Protein AF-A0A1F7YV46-F1 (afdb_monomer_lite)

Secondary structure (DSSP, 8-state):
-HHHHHHHHS------HHHHHHHHHHHHHHHHHHHHHHHHHSS--HHHHHHHHHHHHHHHHHH--

Organism: NCBI:txid1802500

InterPro domains:
  IPR004837 Sodium/calcium exchanger membrane region [PF01699] (2-62)
  IPR044880 NCX, central ion-binding domain superfamily [G3DSA:1.20.1420.30] (1-64)

Structure (mmCIF, N/CA/C/O backbone):
data_AF-A0A1F7YV46-F1
#
_entry.id   AF-A0A1F7YV46-F1
#
loop_
_atom_site.group_PDB
_atom_site.id
_atom_site.type_symbol
_atom_site.label_atom_id
_atom_site.label_alt_id
_atom_site.label_comp_id
_atom_site.label_asym_id
_atom_site.label_entity_id
_atom_site.label_seq_id
_atom_site.pdbx_PDB_ins_code
_atom_site.Cartn_x
_atom_site.Cartn_y
_atom_site.Cartn_z
_atom_site.occupancy
_atom_site.B_iso_or_equiv
_atom_site.auth_seq_id
_atom_site.auth_comp_id
_atom_site.auth_asym_id
_atom_site.auth_atom_id
_atom_site.pdbx_PDB_model_num
ATOM 1 N N . MET A 1 1 ? 4.258 -15.941 3.304 1.00 73.50 1 MET A N 1
ATOM 2 C CA . MET A 1 1 ? 4.804 -17.278 2.964 1.00 73.50 1 MET A CA 1
ATOM 3 C C . MET A 1 1 ? 4.679 -17.603 1.476 1.00 73.50 1 MET A C 1
ATOM 5 O O . MET A 1 1 ? 5.647 -18.082 0.906 1.00 73.50 1 MET A O 1
ATOM 9 N N . VAL A 1 2 ? 3.551 -17.274 0.832 1.00 88.62 2 VAL A N 1
ATOM 10 C CA . VAL A 1 2 ? 3.317 -17.498 -0.613 1.00 88.62 2 VAL A CA 1
ATOM 11 C C . VAL A 1 2 ? 4.440 -16.942 -1.505 1.00 88.62 2 VAL A C 1
ATOM 13 O O . VAL A 1 2 ? 4.985 -17.680 -2.317 1.00 88.62 2 VAL A O 1
ATOM 16 N N . VAL A 1 3 ? 4.855 -15.685 -1.298 1.00 86.81 3 VAL A N 1
ATOM 17 C CA . VAL A 1 3 ? 5.913 -15.030 -2.101 1.00 86.81 3 VAL A CA 1
ATOM 18 C C . VAL A 1 3 ? 7.263 -15.755 -2.007 1.00 86.8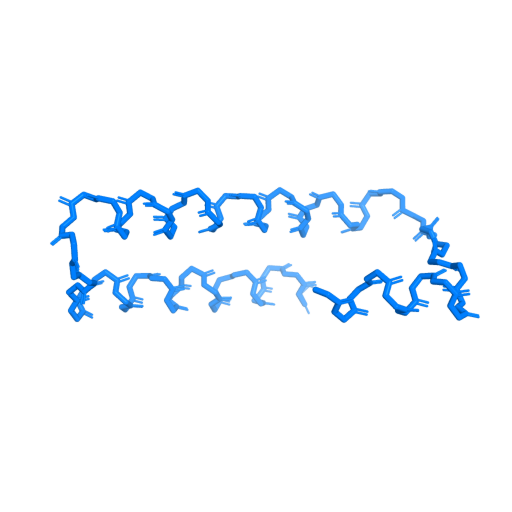1 3 VAL A C 1
ATOM 20 O O . VAL A 1 3 ? 7.961 -15.886 -3.006 1.00 86.81 3 VAL A O 1
ATOM 23 N N . GLY A 1 4 ? 7.618 -16.272 -0.825 1.00 87.81 4 GLY A N 1
ATOM 24 C CA . GLY A 1 4 ? 8.884 -16.984 -0.622 1.00 87.81 4 GLY A CA 1
ATOM 25 C C . GLY A 1 4 ? 8.926 -18.318 -1.364 1.00 87.81 4 GLY A C 1
ATOM 26 O O . GLY A 1 4 ? 9.911 -18.621 -2.025 1.00 87.81 4 GLY A O 1
ATOM 27 N N . ILE A 1 5 ? 7.825 -19.074 -1.323 1.00 93.50 5 ILE A N 1
ATOM 28 C CA . ILE A 1 5 ? 7.706 -20.334 -2.070 1.00 93.50 5 ILE A CA 1
ATOM 29 C C . ILE A 1 5 ? 7.741 -20.057 -3.579 1.00 93.50 5 ILE A C 1
ATOM 31 O O . ILE A 1 5 ? 8.465 -20.733 -4.307 1.00 93.50 5 ILE A O 1
ATOM 35 N N . ALA A 1 6 ? 7.028 -19.026 -4.045 1.00 91.25 6 ALA A N 1
ATOM 36 C CA . ALA A 1 6 ? 7.033 -18.633 -5.453 1.00 91.25 6 ALA A CA 1
ATOM 37 C C . ALA A 1 6 ? 8.447 -18.282 -5.953 1.00 91.25 6 ALA A C 1
ATOM 39 O O . ALA A 1 6 ? 8.847 -18.751 -7.015 1.00 91.25 6 ALA A O 1
ATOM 40 N N . ALA A 1 7 ? 9.231 -17.543 -5.158 1.00 89.06 7 ALA A N 1
ATOM 41 C CA . ALA A 1 7 ? 10.600 -17.160 -5.503 1.00 89.06 7 ALA A CA 1
ATOM 42 C C . ALA A 1 7 ? 11.582 -18.346 -5.577 1.00 89.06 7 ALA A C 1
ATOM 44 O O . ALA A 1 7 ? 12.555 -18.278 -6.328 1.00 89.06 7 ALA A O 1
ATOM 45 N N . MET A 1 8 ? 11.337 -19.425 -4.820 1.00 92.50 8 MET A N 1
ATOM 46 C CA . MET A 1 8 ? 12.142 -20.654 -4.883 1.00 92.50 8 MET A CA 1
ATOM 47 C C . MET A 1 8 ? 11.840 -21.482 -6.136 1.00 92.50 8 MET A C 1
ATOM 49 O O . MET A 1 8 ? 12.748 -22.094 -6.691 1.00 92.50 8 MET A O 1
ATOM 53 N N . VAL A 1 9 ? 10.576 -21.506 -6.575 1.00 94.44 9 VAL A N 1
ATOM 54 C CA . VAL A 1 9 ? 10.150 -22.234 -7.782 1.00 94.44 9 VAL A CA 1
ATOM 55 C C . VAL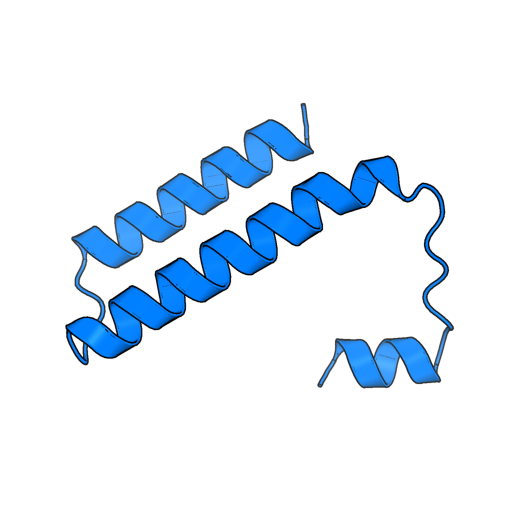 A 1 9 ? 10.575 -21.488 -9.046 1.00 94.44 9 VAL A C 1
ATOM 57 O O . VAL A 1 9 ? 11.094 -22.096 -9.980 1.00 94.44 9 VAL A O 1
ATOM 60 N N . GLN A 1 10 ? 10.381 -20.168 -9.078 1.00 91.56 10 GLN A N 1
ATOM 61 C CA . GLN A 1 10 ? 10.758 -19.321 -10.202 1.00 91.56 10 GLN A CA 1
ATOM 62 C C . GLN A 1 10 ? 11.357 -18.005 -9.684 1.00 91.56 10 GLN A C 1
ATOM 64 O O . GLN A 1 10 ? 10.643 -17.216 -9.060 1.00 91.56 10 GLN A O 1
ATOM 69 N N . PRO A 1 11 ? 12.645 -17.720 -9.969 1.00 87.75 11 PRO A N 1
ATOM 70 C CA . PRO A 1 11 ? 13.272 -16.478 -9.541 1.00 87.75 11 PRO A CA 1
ATOM 71 C C . PRO A 1 11 ? 12.507 -15.268 -10.079 1.00 87.75 11 PRO A C 1
ATOM 73 O O . PRO A 1 11 ? 12.375 -15.095 -11.295 1.00 87.75 11 PRO A O 1
ATOM 76 N N . ILE A 1 12 ? 12.021 -14.427 -9.165 1.00 83.38 12 ILE A N 1
ATOM 77 C CA . ILE A 1 12 ? 11.312 -13.190 -9.491 1.00 83.38 12 ILE A CA 1
ATOM 78 C C . ILE A 1 12 ? 12.333 -12.223 -10.095 1.00 83.38 12 ILE A C 1
ATOM 80 O O . ILE A 1 12 ? 13.196 -11.693 -9.396 1.00 83.38 12 ILE A O 1
ATOM 84 N N . ARG A 1 13 ? 12.269 -12.022 -11.413 1.00 82.12 13 ARG A N 1
ATOM 85 C CA . ARG A 1 13 ? 13.122 -11.062 -12.122 1.00 82.12 13 ARG A CA 1
ATOM 86 C C . ARG A 1 13 ? 12.403 -9.722 -12.182 1.00 82.12 13 ARG A C 1
ATOM 88 O O . ARG A 1 13 ? 11.372 -9.618 -12.838 1.00 82.12 13 ARG A O 1
ATOM 95 N N . MET A 1 14 ? 12.966 -8.704 -11.542 1.00 72.50 14 MET A N 1
ATOM 96 C CA . MET A 1 14 ? 12.480 -7.332 -11.670 1.00 72.50 14 MET A CA 1
ATOM 97 C C . MET A 1 14 ? 12.939 -6.787 -13.027 1.00 72.50 14 MET A C 1
ATOM 99 O O . MET A 1 14 ? 14.132 -6.597 -13.257 1.00 72.50 14 MET A O 1
ATOM 103 N N . ARG A 1 15 ? 12.010 -6.613 -13.970 1.00 66.88 15 ARG A N 1
ATOM 104 C CA . ARG A 1 15 ? 12.247 -5.860 -15.207 1.00 66.88 15 ARG A CA 1
ATOM 105 C C . ARG A 1 15 ? 11.634 -4.482 -14.991 1.00 66.88 15 ARG A C 1
ATOM 107 O O . ARG A 1 15 ? 10.432 -4.425 -14.803 1.00 66.88 15 ARG A O 1
ATOM 114 N N . VAL A 1 16 ? 12.458 -3.432 -15.042 1.00 63.78 16 VAL A N 1
ATOM 115 C CA . VAL A 1 16 ? 12.100 -2.011 -14.834 1.00 63.78 16 VAL A CA 1
ATOM 116 C C . VAL A 1 16 ? 11.942 -1.630 -13.355 1.00 63.78 16 VAL A C 1
ATOM 118 O O . VAL A 1 16 ? 10.902 -1.835 -12.749 1.00 63.78 16 VAL A O 1
ATOM 121 N N . GLU A 1 17 ? 12.982 -1.039 -12.760 1.00 62.22 17 GLU A N 1
ATOM 122 C CA . GLU A 1 17 ? 12.953 -0.589 -11.355 1.00 62.22 17 GLU A CA 1
ATOM 123 C C . GLU A 1 17 ? 11.967 0.567 -11.109 1.00 62.22 17 GLU A C 1
ATOM 125 O O . GLU A 1 17 ? 11.466 0.714 -9.998 1.00 62.22 17 GLU A O 1
ATOM 130 N N . SER A 1 18 ? 11.651 1.368 -12.134 1.00 65.44 18 SER A N 1
ATOM 131 C CA . SER A 1 18 ? 10.790 2.547 -11.984 1.00 65.44 18 SER A CA 1
ATOM 132 C C . SER A 1 18 ? 9.305 2.218 -11.828 1.00 65.44 18 SER A C 1
ATOM 134 O O . SER A 1 18 ? 8.624 2.917 -11.087 1.00 65.44 18 SER A O 1
ATOM 136 N N . GLU A 1 19 ? 8.803 1.168 -12.487 1.00 67.19 19 GLU A N 1
ATOM 137 C CA . GLU A 1 19 ? 7.376 0.799 -12.433 1.00 67.19 19 GLU A CA 1
ATOM 138 C C . GLU A 1 19 ? 6.994 0.252 -11.052 1.00 67.19 19 GLU A C 1
ATOM 140 O O . GLU A 1 19 ? 5.978 0.636 -10.487 1.00 67.19 19 GLU A O 1
ATOM 145 N N . TYR A 1 20 ? 7.857 -0.552 -10.428 1.00 73.31 20 TYR A N 1
ATOM 146 C CA . TYR A 1 20 ? 7.560 -1.141 -9.115 1.00 73.31 20 TYR A CA 1
ATOM 147 C C . TYR A 1 20 ? 7.878 -0.222 -7.931 1.00 73.31 20 TYR A C 1
ATOM 149 O O . TYR A 1 20 ? 7.535 -0.549 -6.792 1.00 73.31 20 TYR A O 1
ATOM 157 N N . PHE A 1 21 ? 8.540 0.915 -8.161 1.00 79.19 21 PHE A N 1
ATOM 158 C CA . PHE A 1 21 ? 8.944 1.817 -7.084 1.00 79.19 21 PHE A CA 1
ATOM 159 C C . PHE A 1 21 ? 7.734 2.466 -6.401 1.00 79.19 21 PHE A C 1
ATOM 161 O O . PHE A 1 2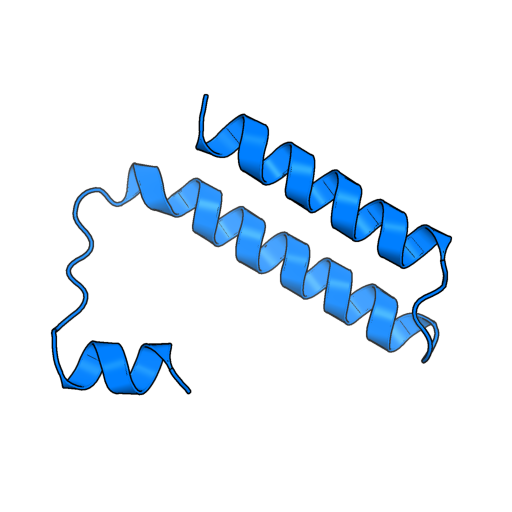1 ? 7.660 2.506 -5.170 1.00 79.19 21 PHE A O 1
ATOM 168 N N . VAL A 1 22 ? 6.757 2.917 -7.195 1.00 79.94 22 VAL A N 1
ATOM 169 C CA . VAL A 1 22 ? 5.516 3.527 -6.694 1.00 79.94 22 VAL A CA 1
ATOM 170 C C . VAL A 1 22 ? 4.689 2.495 -5.929 1.00 79.94 22 VAL A C 1
ATOM 172 O O . VAL A 1 22 ? 4.320 2.745 -4.779 1.00 79.94 22 VAL A O 1
ATOM 175 N N . ALA A 1 23 ? 4.494 1.305 -6.505 1.00 81.06 23 ALA A N 1
ATOM 176 C CA . ALA A 1 23 ? 3.807 0.195 -5.852 1.00 81.06 23 ALA A CA 1
ATOM 177 C C . ALA A 1 23 ? 4.478 -0.228 -4.535 1.00 81.06 23 ALA A C 1
ATOM 179 O O . ALA A 1 23 ? 3.800 -0.429 -3.524 1.00 81.06 23 ALA A O 1
ATOM 180 N N . GLY A 1 24 ? 5.812 -0.312 -4.509 1.00 85.69 24 GLY A N 1
ATOM 181 C CA . GLY A 1 24 ? 6.581 -0.640 -3.309 1.00 85.69 24 GLY A CA 1
ATOM 182 C C . GLY A 1 24 ? 6.425 0.402 -2.199 1.00 85.69 24 GLY A C 1
ATOM 183 O O . GLY A 1 24 ? 6.186 0.045 -1.042 1.00 85.69 24 GLY A O 1
ATOM 184 N N . LEU A 1 25 ? 6.497 1.692 -2.542 1.00 86.31 25 LEU A N 1
ATOM 185 C CA . LEU A 1 25 ? 6.287 2.787 -1.592 1.00 86.31 25 LEU A CA 1
ATOM 186 C C . LEU A 1 25 ? 4.861 2.805 -1.036 1.00 86.31 25 LEU A C 1
ATOM 188 O O . LEU A 1 25 ? 4.681 2.924 0.177 1.00 86.31 25 LEU A O 1
ATOM 192 N N . MET A 1 26 ? 3.855 2.639 -1.896 1.00 85.81 26 MET A N 1
ATOM 193 C CA . MET A 1 26 ? 2.452 2.540 -1.484 1.00 85.81 26 MET A CA 1
ATOM 194 C C . MET A 1 26 ? 2.217 1.340 -0.567 1.00 85.81 26 MET A C 1
ATOM 196 O O . MET A 1 26 ? 1.555 1.473 0.461 1.00 85.81 26 MET A O 1
ATOM 200 N N . PHE A 1 27 ? 2.812 0.186 -0.876 1.00 87.25 27 PHE A N 1
ATOM 201 C CA . PHE A 1 27 ? 2.711 -1.001 -0.031 1.00 87.25 27 PHE A CA 1
ATOM 202 C C . PHE A 1 27 ? 3.274 -0.759 1.375 1.00 87.25 27 PHE A C 1
ATOM 204 O O . PHE A 1 27 ? 2.624 -1.100 2.368 1.00 87.25 27 PHE A O 1
ATOM 211 N N . ILE A 1 28 ? 4.455 -0.139 1.478 1.00 90.88 28 ILE A N 1
ATOM 212 C CA . ILE A 1 28 ? 5.052 0.222 2.771 1.00 90.88 28 ILE A CA 1
ATOM 213 C C . ILE A 1 28 ? 4.154 1.221 3.506 1.00 90.88 28 ILE A C 1
ATOM 215 O O . ILE A 1 28 ? 3.849 1.015 4.680 1.00 90.88 28 ILE A O 1
ATOM 219 N N . PHE A 1 29 ? 3.686 2.264 2.820 1.00 89.62 29 PHE A N 1
ATOM 220 C CA . PHE A 1 29 ? 2.827 3.293 3.400 1.00 89.62 29 PHE A CA 1
ATOM 221 C C . PHE A 1 29 ? 1.531 2.708 3.978 1.00 89.62 29 PHE A C 1
ATOM 223 O O . PHE A 1 29 ? 1.220 2.930 5.149 1.00 89.62 29 PHE A O 1
ATOM 230 N N . VAL A 1 30 ? 0.811 1.898 3.196 1.00 87.94 30 VAL A N 1
ATOM 231 C CA . VAL A 1 30 ? -0.429 1.237 3.631 1.00 87.94 30 VAL A CA 1
ATOM 232 C C . VAL A 1 30 ? -0.162 0.264 4.777 1.00 87.94 30 VAL A C 1
ATOM 234 O O . VAL A 1 30 ? -0.947 0.208 5.719 1.00 87.94 30 VAL A O 1
ATOM 237 N N . SER A 1 31 ? 0.959 -0.461 4.747 1.00 88.50 31 SER A N 1
ATOM 238 C CA . SER A 1 31 ? 1.334 -1.385 5.824 1.00 88.50 31 SER A CA 1
ATOM 239 C C . SER A 1 31 ? 1.608 -0.655 7.140 1.00 88.50 31 SER A C 1
ATOM 241 O O . SER A 1 31 ? 1.153 -1.099 8.194 1.00 88.50 31 SER A O 1
ATOM 243 N N . VAL A 1 32 ? 2.305 0.485 7.092 1.00 90.06 32 VAL A N 1
ATOM 244 C CA . VAL A 1 32 ? 2.552 1.330 8.270 1.00 90.06 32 VAL A CA 1
ATOM 245 C C . VAL A 1 32 ? 1.248 1.933 8.784 1.00 90.06 32 VAL A C 1
ATOM 247 O O . VAL A 1 32 ? 1.009 1.909 9.988 1.00 90.06 32 VAL A O 1
ATOM 250 N N . LEU A 1 33 ? 0.379 2.415 7.893 1.00 86.75 33 LEU A N 1
ATOM 251 C CA . LEU A 1 33 ? -0.927 2.965 8.258 1.00 86.75 33 LEU A CA 1
ATOM 252 C C . LEU A 1 33 ? -1.816 1.904 8.925 1.00 86.75 33 LEU A C 1
ATOM 254 O O . LEU A 1 33 ? -2.414 2.147 9.973 1.00 86.75 33 LEU A O 1
ATOM 258 N N . PHE A 1 34 ? -1.852 0.702 8.348 1.00 86.31 34 PHE A N 1
ATOM 259 C CA . PHE A 1 34 ? -2.564 -0.442 8.903 1.00 86.31 34 PHE A CA 1
ATOM 260 C C . PHE A 1 34 ? -2.015 -0.829 10.277 1.00 86.31 34 PHE A C 1
ATOM 262 O O . PHE A 1 34 ? -2.785 -1.011 11.219 1.00 86.31 34 PHE A O 1
ATOM 269 N N . TRP A 1 35 ? -0.688 -0.916 10.414 1.00 87.19 35 TRP A N 1
ATOM 270 C CA . TRP A 1 35 ? -0.044 -1.212 11.690 1.00 87.19 35 TRP A CA 1
ATOM 271 C C . TRP A 1 35 ? -0.338 -0.137 12.739 1.00 87.19 35 TRP A C 1
ATOM 273 O O . TRP A 1 35 ? -0.663 -0.471 13.877 1.00 87.19 35 TRP A O 1
ATOM 283 N N . TYR A 1 36 ? -0.306 1.139 12.352 1.00 85.56 36 TYR A N 1
ATOM 284 C CA . TYR A 1 36 ? -0.632 2.262 13.223 1.00 85.56 36 TYR A CA 1
ATOM 285 C C . TYR A 1 36 ? -2.076 2.187 13.735 1.00 85.56 36 TYR A C 1
ATOM 287 O O . TYR A 1 36 ? -2.292 2.267 14.945 1.00 85.56 36 TYR A O 1
ATOM 295 N N . PHE A 1 37 ? -3.065 1.962 12.864 1.00 82.25 37 PHE A N 1
ATOM 296 C CA . PHE A 1 37 ? -4.462 1.791 13.285 1.00 82.25 37 PHE A CA 1
ATOM 297 C C . PHE A 1 37 ? -4.668 0.545 14.152 1.00 82.25 37 PHE A C 1
ATOM 299 O O . PHE A 1 37 ? -5.311 0.619 15.202 1.00 82.25 37 PHE A O 1
ATOM 306 N N . ALA A 1 38 ? -4.060 -0.584 13.776 1.00 79.69 38 ALA A N 1
ATOM 307 C CA . ALA A 1 38 ? -4.124 -1.814 14.559 1.00 79.69 38 ALA A CA 1
ATOM 308 C C . ALA A 1 38 ? -3.514 -1.641 15.964 1.00 79.69 38 ALA A C 1
ATOM 310 O O . ALA A 1 38 ? -4.057 -2.161 16.942 1.00 79.69 38 ALA A O 1
ATOM 311 N N . HIS A 1 39 ? -2.415 -0.889 16.082 1.00 78.69 39 HIS A N 1
ATOM 312 C CA . HIS A 1 39 ? -1.739 -0.637 17.354 1.00 78.69 39 HIS A CA 1
ATOM 313 C C . HIS A 1 39 ? -2.462 0.405 18.219 1.00 78.69 39 HIS A C 1
ATOM 315 O O . HIS A 1 39 ? -2.561 0.230 19.432 1.00 78.69 39 HIS A O 1
ATOM 321 N N . THR A 1 40 ? -3.006 1.462 17.608 1.00 72.38 40 THR A N 1
ATOM 322 C CA . THR A 1 40 ? -3.542 2.626 18.333 1.00 72.38 40 THR A CA 1
ATOM 323 C C . THR A 1 40 ? -4.854 2.314 19.052 1.00 72.38 40 THR A C 1
ATOM 325 O O . THR A 1 40 ? -5.073 2.814 20.154 1.00 72.38 40 THR A O 1
ATOM 3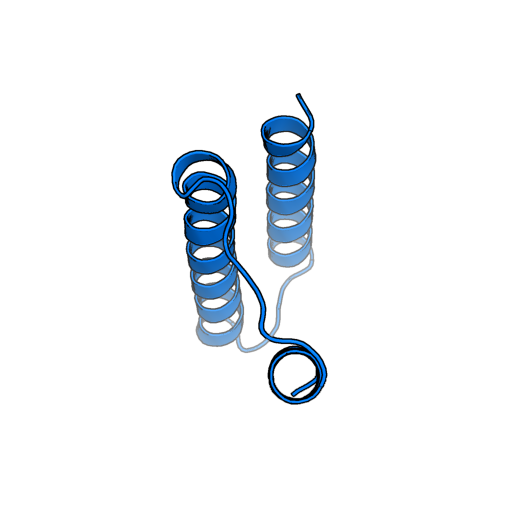28 N N . LYS A 1 41 ? -5.722 1.462 18.487 1.00 62.84 41 LYS A N 1
ATOM 329 C CA . LYS A 1 41 ? -7.055 1.210 19.067 1.00 62.84 41 LYS A CA 1
ATOM 330 C C . LYS A 1 41 ? -7.351 -0.220 19.499 1.00 62.84 41 LYS A C 1
ATOM 332 O O . LYS A 1 41 ? -8.433 -0.467 20.027 1.00 62.84 41 LYS A O 1
ATOM 337 N N . LYS A 1 42 ? -6.443 -1.185 19.296 1.00 66.50 42 LYS A N 1
ATOM 338 C CA . LYS A 1 42 ? -6.674 -2.643 19.490 1.00 66.50 42 LYS A CA 1
ATOM 339 C C . LYS A 1 42 ? -7.877 -3.227 18.714 1.00 66.50 42 LYS A C 1
ATOM 341 O O . LYS A 1 42 ? -8.047 -4.444 18.683 1.00 66.50 42 LYS A O 1
ATOM 346 N N . ARG A 1 43 ? -8.704 -2.388 18.086 1.00 71.75 43 ARG A N 1
ATOM 347 C CA . ARG A 1 43 ? -9.818 -2.686 17.190 1.00 71.75 43 ARG A CA 1
ATOM 348 C C . ARG A 1 43 ? -9.827 -1.641 16.086 1.00 71.75 43 ARG A C 1
ATOM 350 O O . ARG A 1 43 ? -9.751 -0.455 16.375 1.00 71.75 43 ARG A O 1
ATOM 357 N N . ILE A 1 44 ? -9.951 -2.110 14.852 1.00 74.94 44 ILE A N 1
ATOM 358 C CA . ILE A 1 44 ? -10.158 -1.251 13.689 1.00 74.94 44 ILE A CA 1
ATOM 359 C C . ILE A 1 44 ? -11.618 -0.796 13.716 1.00 74.94 44 ILE A C 1
ATOM 361 O O . ILE A 1 44 ? -12.531 -1.624 13.628 1.00 74.94 44 ILE A O 1
ATOM 365 N N . ASP A 1 45 ? -11.839 0.506 13.871 1.00 81.81 45 ASP A N 1
ATOM 366 C CA . ASP A 1 45 ? -13.172 1.103 13.787 1.00 81.81 45 ASP A CA 1
ATOM 36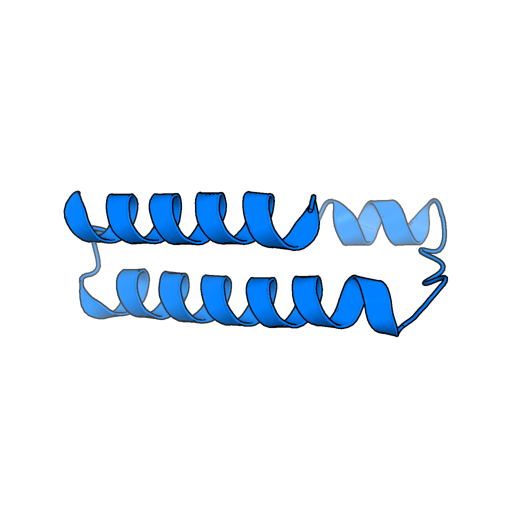7 C C . ASP A 1 45 ? -13.685 1.113 12.338 1.00 81.81 45 ASP A C 1
ATOM 369 O O . ASP A 1 45 ? -12.911 1.145 11.380 1.00 81.81 45 ASP A O 1
ATOM 373 N N . ARG A 1 46 ? -15.015 1.167 12.159 1.00 84.50 46 ARG A N 1
ATOM 374 C CA . ARG A 1 46 ? -15.660 1.218 10.825 1.00 84.50 46 ARG A CA 1
ATOM 375 C C . ARG A 1 46 ? -15.149 2.363 9.939 1.00 84.50 46 ARG A C 1
ATOM 377 O O . ARG A 1 46 ? -15.179 2.248 8.720 1.00 84.50 46 ARG A O 1
ATOM 384 N N . TRP A 1 47 ? -14.696 3.462 10.540 1.00 85.94 47 TRP A N 1
ATOM 385 C CA . TRP A 1 47 ? -14.137 4.608 9.819 1.00 85.94 47 TRP A CA 1
ATOM 386 C C . TRP A 1 47 ? -12.675 4.402 9.408 1.00 85.94 47 TRP A C 1
ATOM 388 O O . TRP A 1 47 ? -12.276 4.844 8.335 1.00 85.94 47 TRP A O 1
ATOM 398 N N . GLU A 1 48 ? -11.886 3.694 10.217 1.00 82.06 48 GLU A N 1
ATOM 399 C CA . GLU A 1 48 ? -10.485 3.373 9.909 1.00 82.06 48 GLU A CA 1
ATOM 400 C C . GLU A 1 48 ? -10.401 2.313 8.809 1.00 82.06 48 GLU A C 1
ATOM 402 O O . GLU A 1 48 ? -9.575 2.420 7.901 1.00 82.06 48 GLU A O 1
ATOM 407 N N . SER A 1 49 ? -11.310 1.331 8.831 1.00 85.25 49 SER A N 1
ATOM 408 C CA . SER A 1 49 ? -11.428 0.365 7.737 1.00 85.25 49 SER A CA 1
ATOM 409 C C . SER A 1 49 ? -11.866 1.036 6.436 1.00 85.25 49 SER A C 1
ATOM 411 O O . SER A 1 49 ? -11.314 0.727 5.384 1.00 85.25 49 SER A O 1
ATOM 413 N N . LEU A 1 50 ? -12.809 1.983 6.493 1.00 90.62 50 LEU A N 1
ATOM 414 C CA . LEU A 1 50 ? -13.250 2.725 5.312 1.00 90.62 50 LEU A CA 1
ATOM 415 C C . LEU A 1 50 ? -12.115 3.574 4.722 1.00 90.62 50 LEU A C 1
ATOM 417 O O . LEU A 1 50 ? -11.945 3.593 3.507 1.00 90.62 50 LEU A O 1
ATOM 421 N N . LEU A 1 51 ? -11.292 4.203 5.566 1.00 88.62 51 LEU A N 1
ATOM 422 C CA . LEU A 1 51 ? -10.114 4.952 5.124 1.00 88.62 51 LEU A CA 1
ATOM 423 C C . LEU A 1 51 ? -9.112 4.045 4.395 1.00 88.62 51 LEU A C 1
ATOM 425 O O . LEU A 1 51 ? -8.664 4.393 3.306 1.00 88.62 51 LEU A O 1
ATOM 429 N N . LEU A 1 52 ? -8.812 2.860 4.936 1.00 88.12 52 LEU A N 1
ATOM 430 C CA . LEU A 1 52 ? -7.932 1.882 4.280 1.00 88.12 52 LEU A CA 1
ATOM 431 C C . LEU A 1 52 ? -8.469 1.438 2.910 1.00 88.12 52 LEU A C 1
ATOM 433 O O . LEU A 1 52 ? -7.699 1.318 1.959 1.00 88.12 52 LEU A O 1
ATOM 437 N N . VAL A 1 53 ? -9.784 1.238 2.791 1.00 89.81 53 VAL A N 1
ATOM 438 C CA . VAL A 1 53 ? -10.430 0.889 1.516 1.00 89.81 53 VAL A CA 1
ATOM 439 C C . VAL A 1 53 ? -10.329 2.036 0.509 1.00 89.81 53 VAL A C 1
ATOM 441 O O . VAL A 1 53 ? -10.012 1.798 -0.652 1.00 89.81 53 VAL A O 1
ATOM 444 N N . VAL A 1 54 ? -10.543 3.282 0.937 1.00 92.31 54 VAL A N 1
ATOM 445 C CA . VAL A 1 54 ? -10.395 4.458 0.063 1.00 92.31 54 VAL A CA 1
ATOM 446 C C 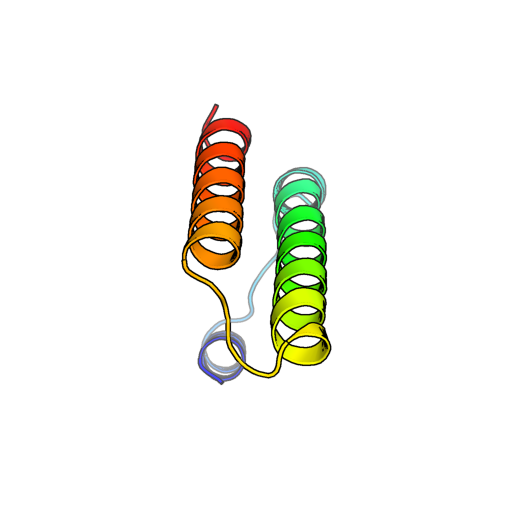. VAL A 1 54 ? -8.953 4.594 -0.431 1.00 92.31 54 VAL A C 1
ATOM 448 O O . VAL A 1 54 ? -8.740 4.790 -1.624 1.00 92.31 54 VAL A O 1
ATOM 451 N N . VAL A 1 55 ? -7.962 4.425 0.450 1.00 89.25 55 VAL A N 1
ATOM 452 C CA . VAL A 1 55 ? -6.539 4.452 0.069 1.00 89.25 55 VAL A CA 1
ATOM 453 C C . VAL A 1 55 ? -6.215 3.348 -0.941 1.00 89.25 55 VAL A C 1
ATOM 455 O O . VAL A 1 55 ? -5.500 3.597 -1.908 1.00 89.25 55 VAL A O 1
ATOM 458 N N . TYR A 1 56 ? -6.785 2.153 -0.770 1.00 87.81 56 TYR A N 1
ATOM 459 C CA . TYR A 1 56 ? -6.636 1.066 -1.736 1.00 87.81 56 TYR A CA 1
ATOM 460 C C . TYR A 1 56 ? -7.237 1.407 -3.107 1.00 87.81 56 TYR A C 1
ATOM 462 O O . TYR A 1 56 ? -6.598 1.174 -4.129 1.00 87.81 56 TYR A O 1
ATOM 470 N N . ILE A 1 57 ? -8.434 2.000 -3.151 1.00 92.19 57 ILE A N 1
ATOM 471 C CA . ILE A 1 57 ? -9.059 2.416 -4.416 1.00 92.19 57 ILE A CA 1
ATOM 472 C C . ILE A 1 57 ? -8.201 3.472 -5.123 1.00 92.19 57 ILE A C 1
ATOM 474 O O . ILE A 1 57 ? -7.991 3.374 -6.329 1.00 92.19 57 ILE A O 1
ATOM 478 N N . ILE A 1 58 ? -7.665 4.448 -4.382 1.00 89.31 58 ILE A N 1
ATOM 479 C CA . ILE A 1 58 ? -6.753 5.461 -4.933 1.00 89.31 58 ILE A CA 1
ATOM 480 C C . ILE A 1 58 ? -5.507 4.796 -5.519 1.00 89.31 58 ILE A C 1
ATOM 482 O O . ILE A 1 58 ? -5.117 5.128 -6.633 1.00 89.31 58 ILE A O 1
ATOM 486 N N . PHE A 1 59 ? -4.910 3.839 -4.804 1.00 85.81 59 PHE A N 1
ATOM 487 C CA . PHE A 1 59 ? -3.764 3.084 -5.305 1.00 85.81 59 PHE A CA 1
ATOM 488 C C . PHE A 1 59 ? -4.075 2.382 -6.631 1.00 85.81 59 PHE A C 1
ATOM 490 O O . PHE A 1 59 ? -3.317 2.528 -7.582 1.00 85.81 59 PHE A O 1
ATOM 497 N N . VAL A 1 60 ? -5.213 1.688 -6.724 1.00 88.00 60 VAL A N 1
ATOM 498 C CA . VAL A 1 60 ? -5.629 1.015 -7.964 1.00 88.00 60 VAL A CA 1
ATOM 499 C C . VAL A 1 60 ? -5.796 2.015 -9.107 1.00 88.00 60 VAL A C 1
ATOM 501 O O . VAL A 1 60 ? -5.336 1.754 -10.209 1.00 88.00 60 VAL A O 1
ATOM 504 N N . ILE A 1 61 ? -6.420 3.169 -8.865 1.00 90.06 61 ILE A N 1
ATOM 505 C CA . ILE A 1 61 ? -6.596 4.180 -9.915 1.00 90.06 61 ILE A CA 1
ATOM 506 C C . ILE A 1 61 ? -5.245 4.735 -10.375 1.00 90.06 61 ILE A C 1
ATOM 508 O O . ILE A 1 61 ? -5.061 4.918 -11.566 1.00 90.06 61 ILE A O 1
ATOM 512 N N . VAL A 1 62 ? -4.312 5.004 -9.460 1.00 85.06 62 VAL A N 1
ATOM 513 C CA . VAL A 1 62 ? -3.001 5.584 -9.798 1.00 85.06 62 VAL A CA 1
ATOM 514 C C . VAL A 1 62 ? -2.092 4.589 -10.518 1.00 85.06 62 VAL A C 1
ATOM 516 O O . VAL A 1 62 ? -1.374 4.986 -11.423 1.00 85.06 62 VAL A O 1
ATOM 519 N N . GLU A 1 63 ? -2.105 3.318 -10.119 1.00 80.12 63 GLU A N 1
ATOM 520 C CA . GLU A 1 63 ? -1.240 2.284 -10.704 1.00 80.12 63 GLU A CA 1
ATOM 521 C C . GLU A 1 63 ? -1.717 1.836 -12.096 1.00 80.12 63 GLU A C 1
ATOM 523 O O . GLU A 1 63 ? -0.909 1.467 -12.942 1.00 80.12 63 GLU A O 1
ATOM 528 N N . PHE A 1 64 ? -3.034 1.835 -12.334 1.00 81.38 64 PHE A N 1
ATOM 529 C CA . PHE A 1 64 ? -3.632 1.345 -13.583 1.00 81.38 64 PHE A CA 1
ATOM 530 C C . PHE A 1 64 ? -3.994 2.450 -14.593 1.00 81.38 64 PHE A C 1
ATOM 532 O O . PHE A 1 64 ? -4.603 2.137 -15.621 1.00 81.38 64 PHE A O 1
ATOM 539 N N . LEU A 1 65 ? -3.657 3.713 -14.313 1.00 79.69 65 LEU A N 1
ATOM 540 C CA . LEU A 1 65 ? -3.847 4.857 -15.215 1.00 79.69 65 LEU A CA 1
ATOM 541 C C . LEU A 1 65 ? -2.528 5.242 -15.891 1.00 79.69 65 LEU A C 1
ATOM 543 O O . LEU A 1 65 ? -2.566 5.472 -17.121 1.00 79.69 65 LEU A O 1
#

pLDDT: mean 83.05, std 8.25, range [62.22, 94.44]

Radius of gyration: 15.02 Å; chains: 1; bounding box: 29×28×35 Å

Foldseek 3Di:
DVVVVVCVVPNDDDDDPVLCPLVVVLVVVLVVLVVCQCVVPVDRDPVSVVVSVVSVVVVVVVSVD

Sequence (65 aa):
MVVGIAAMVQPIRMRVESEYFVAGLMFIFVSVLFWYFAHTKKRIDRWESLLLVVVYIIFVIVEFL